Protein AF-A0A7J3P2I5-F1 (afdb_monomer)

Structure (mmCIF, N/CA/C/O backbone):
data_AF-A0A7J3P2I5-F1
#
_entry.id   AF-A0A7J3P2I5-F1
#
loop_
_atom_site.group_PDB
_atom_site.id
_atom_site.type_symbol
_atom_site.label_atom_id
_atom_site.label_alt_id
_atom_site.label_comp_id
_atom_site.label_asym_id
_atom_site.label_entity_id
_atom_site.label_seq_id
_atom_site.pdbx_PDB_ins_code
_atom_site.Cartn_x
_atom_site.Cartn_y
_atom_site.Cartn_z
_atom_site.occupancy
_atom_site.B_iso_or_equiv
_atom_site.auth_seq_id
_atom_site.auth_comp_id
_atom_site.auth_asym_id
_atom_site.auth_atom_id
_atom_site.pdbx_PDB_model_num
ATOM 1 N N . MET A 1 1 ? 10.953 8.911 -4.340 1.00 63.81 1 MET A N 1
ATOM 2 C CA . MET A 1 1 ? 12.081 8.446 -3.494 1.00 63.81 1 MET A CA 1
ATOM 3 C C . MET A 1 1 ? 12.293 9.253 -2.210 1.00 63.81 1 MET A C 1
ATOM 5 O O . MET A 1 1 ? 12.362 8.629 -1.163 1.00 63.81 1 MET A O 1
ATOM 9 N N . ARG A 1 2 ? 12.376 10.600 -2.229 1.00 84.62 2 ARG A N 1
ATOM 10 C CA . ARG A 1 2 ? 12.599 11.398 -0.994 1.00 84.62 2 ARG A CA 1
ATOM 11 C C . ARG A 1 2 ? 11.520 11.210 0.087 1.00 84.62 2 ARG A C 1
ATOM 13 O O . ARG A 1 2 ? 11.858 11.221 1.262 1.00 84.62 2 ARG A O 1
ATOM 20 N N . VAL A 1 3 ? 10.260 11.000 -0.309 1.00 89.38 3 VAL A N 1
ATOM 21 C CA . VAL A 1 3 ? 9.153 10.738 0.630 1.00 89.38 3 VAL A CA 1
ATOM 22 C C . VAL A 1 3 ? 9.390 9.441 1.403 1.00 89.38 3 VAL A C 1
ATOM 24 O O . VAL A 1 3 ? 9.479 9.498 2.617 1.00 89.38 3 VAL A O 1
ATOM 27 N N . PHE A 1 4 ? 9.594 8.301 0.73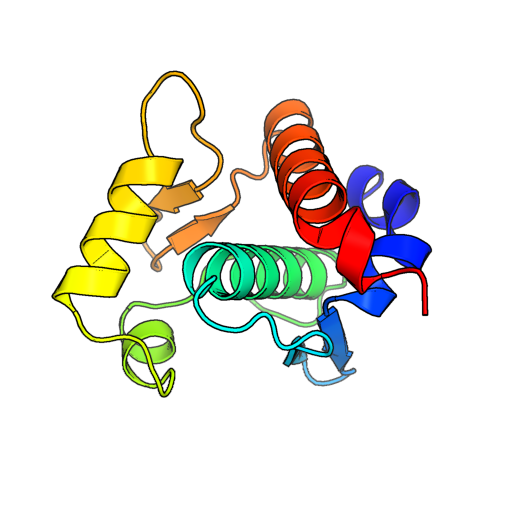2 1.00 90.38 4 PHE A N 1
ATOM 28 C CA . PHE A 1 4 ? 9.838 7.028 1.425 1.00 90.38 4 PHE A CA 1
ATOM 29 C C . PHE A 1 4 ? 11.016 7.094 2.401 1.00 90.38 4 PHE A C 1
ATOM 31 O O . PHE A 1 4 ? 10.855 6.688 3.541 1.00 90.38 4 PHE A O 1
ATOM 38 N N . ARG A 1 5 ? 12.142 7.717 2.018 1.00 90.25 5 ARG A N 1
ATOM 39 C CA . ARG A 1 5 ? 13.290 7.907 2.929 1.00 90.25 5 ARG A CA 1
ATOM 40 C C . ARG A 1 5 ? 12.930 8.665 4.211 1.00 90.25 5 ARG A C 1
ATOM 42 O O . ARG A 1 5 ? 13.460 8.362 5.268 1.00 90.25 5 ARG A O 1
ATOM 49 N N . ARG A 1 6 ? 12.021 9.644 4.139 1.00 92.88 6 ARG A N 1
ATOM 50 C CA . ARG A 1 6 ? 11.568 10.405 5.316 1.00 92.88 6 ARG A CA 1
ATOM 51 C C . ARG A 1 6 ? 10.801 9.534 6.316 1.00 92.88 6 ARG A C 1
ATOM 53 O O . ARG A 1 6 ? 10.877 9.795 7.512 1.00 92.88 6 ARG A O 1
ATOM 60 N N . TYR A 1 7 ? 10.056 8.540 5.834 1.00 91.75 7 TYR A N 1
ATOM 61 C CA . TYR A 1 7 ? 9.197 7.686 6.663 1.00 91.75 7 TYR A CA 1
ATOM 62 C C . TYR A 1 7 ? 9.743 6.266 6.839 1.00 91.75 7 TYR A C 1
ATOM 64 O O . TYR A 1 7 ? 9.092 5.462 7.495 1.00 91.75 7 TYR A O 1
ATOM 72 N N . GLU A 1 8 ? 10.920 5.963 6.291 1.00 90.25 8 GLU A N 1
ATOM 73 C CA . GLU A 1 8 ? 11.506 4.622 6.205 1.00 90.25 8 GLU A CA 1
ATOM 74 C C . GLU A 1 8 ? 11.482 3.902 7.553 1.00 90.25 8 GLU A C 1
ATOM 76 O O . GLU A 1 8 ? 10.812 2.886 7.672 1.00 90.25 8 GLU A O 1
ATOM 81 N N . ALA A 1 9 ? 12.057 4.503 8.599 1.00 89.75 9 ALA A N 1
ATOM 82 C CA . ALA A 1 9 ? 12.104 3.914 9.941 1.00 89.75 9 ALA A CA 1
ATOM 83 C C . ALA A 1 9 ? 10.723 3.595 10.552 1.00 89.75 9 ALA A C 1
ATOM 85 O O . ALA A 1 9 ? 10.611 2.715 11.402 1.00 89.75 9 ALA A O 1
ATOM 86 N N . LYS A 1 10 ? 9.668 4.321 10.154 1.00 90.50 10 LYS A N 1
ATOM 87 C CA . LYS A 1 10 ? 8.293 4.059 10.607 1.00 90.50 10 LYS A CA 1
ATOM 88 C C . LYS A 1 10 ? 7.613 3.010 9.730 1.00 90.50 10 LYS A C 1
ATOM 90 O O . LYS A 1 10 ? 6.965 2.113 10.253 1.00 90.50 10 LYS A O 1
ATOM 95 N N . LEU A 1 11 ? 7.781 3.099 8.411 1.00 89.75 11 LEU A N 1
ATOM 96 C CA . LEU A 1 11 ? 7.226 2.137 7.458 1.00 89.75 11 LEU A CA 1
ATOM 97 C C . LEU A 1 11 ? 7.797 0.735 7.670 1.00 89.75 11 LEU A C 1
ATOM 99 O O . LEU A 1 11 ? 7.040 -0.227 7.598 1.00 89.75 11 LEU A O 1
ATOM 103 N N . THR A 1 12 ? 9.079 0.616 8.029 1.00 91.00 12 THR A N 1
ATOM 104 C CA . THR A 1 12 ? 9.726 -0.668 8.347 1.00 91.00 12 THR A CA 1
ATOM 105 C C . THR A 1 12 ? 9.176 -1.350 9.596 1.00 91.00 12 THR A C 1
ATOM 107 O O . THR A 1 12 ? 9.570 -2.475 9.875 1.00 91.00 12 THR A O 1
ATOM 110 N N . LYS A 1 13 ? 8.292 -0.698 10.362 1.00 89.81 13 LYS A N 1
ATOM 111 C CA . LYS A 1 13 ? 7.537 -1.347 11.442 1.00 89.81 13 LYS A CA 1
ATOM 112 C C . LYS A 1 13 ? 6.246 -2.011 10.955 1.00 89.81 13 LYS A C 1
ATOM 114 O O . LYS A 1 13 ? 5.721 -2.879 11.632 1.00 89.81 13 LYS A O 1
ATOM 119 N N . VAL A 1 14 ? 5.741 -1.608 9.788 1.00 90.56 14 VAL A N 1
ATOM 120 C CA . VAL A 1 14 ? 4.486 -2.116 9.210 1.00 90.56 14 VAL A CA 1
ATOM 121 C C . VAL A 1 14 ? 4.757 -3.092 8.076 1.00 90.56 14 VAL A C 1
ATOM 123 O O . VAL A 1 14 ? 4.062 -4.094 7.934 1.00 90.56 14 VAL A O 1
ATOM 126 N N . VAL A 1 15 ? 5.767 -2.807 7.257 1.00 92.50 15 VAL A N 1
ATOM 127 C CA . VAL A 1 15 ? 6.073 -3.567 6.050 1.00 92.50 15 VAL A CA 1
ATOM 128 C C . VAL A 1 15 ? 7.578 -3.693 5.852 1.00 92.50 15 VAL A C 1
ATOM 130 O O . VAL A 1 15 ? 8.330 -2.741 6.056 1.00 92.50 15 VAL A O 1
ATOM 133 N N . LYS A 1 16 ? 8.025 -4.866 5.410 1.00 93.56 16 LYS A N 1
ATOM 134 C CA . LYS A 1 16 ? 9.404 -5.137 5.010 1.00 93.56 16 LYS A CA 1
ATOM 135 C C . LYS A 1 16 ? 9.457 -5.401 3.514 1.00 93.56 16 LYS A C 1
ATOM 137 O O . LYS A 1 16 ? 8.666 -6.185 3.001 1.00 93.56 16 LYS A O 1
ATOM 142 N N . VAL A 1 17 ? 10.406 -4.772 2.831 1.00 93.12 17 VAL A N 1
ATOM 143 C CA . VAL A 1 17 ? 10.763 -5.118 1.452 1.00 93.12 17 VAL A CA 1
ATOM 144 C C . VAL A 1 17 ? 12.043 -5.945 1.502 1.00 93.12 17 VAL A C 1
ATOM 146 O O . VAL A 1 17 ? 13.011 -5.531 2.138 1.00 93.12 17 VAL A O 1
ATOM 149 N N . LEU A 1 18 ? 12.023 -7.126 0.895 1.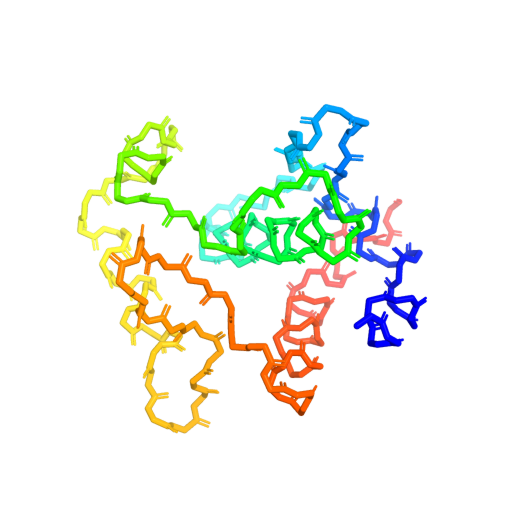00 92.19 18 LEU A N 1
ATOM 150 C CA . LEU A 1 18 ? 13.181 -8.009 0.773 1.00 92.19 18 LEU A CA 1
ATOM 151 C C . LEU A 1 18 ? 13.996 -7.661 -0.484 1.00 92.19 18 LEU A C 1
ATOM 153 O O . LEU A 1 18 ? 13.491 -7.013 -1.401 1.00 92.19 18 LEU A O 1
ATOM 157 N N . ASP A 1 19 ? 15.244 -8.128 -0.557 1.00 88.88 19 ASP A N 1
ATOM 158 C CA . ASP A 1 19 ? 16.162 -7.824 -1.670 1.00 88.88 19 ASP A CA 1
ATOM 159 C C . ASP A 1 19 ? 15.666 -8.353 -3.029 1.00 88.88 19 ASP A C 1
ATOM 161 O O . ASP A 1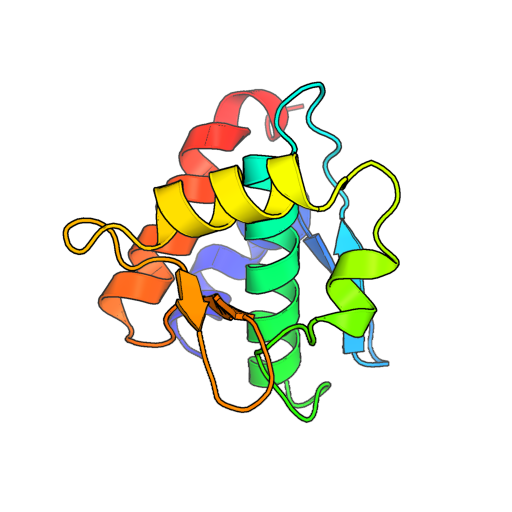 19 ? 15.993 -7.804 -4.081 1.00 88.88 19 ASP A O 1
ATOM 165 N N 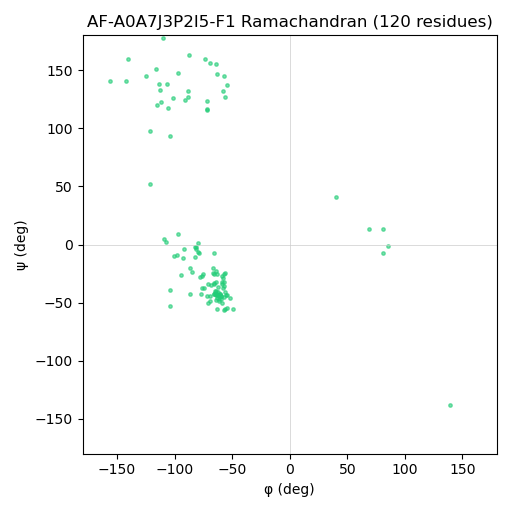. ASN A 1 20 ? 14.842 -9.407 -3.015 1.00 88.88 20 ASN A N 1
ATOM 166 C CA . ASN A 1 20 ? 14.165 -9.953 -4.197 1.00 88.88 20 ASN A CA 1
ATOM 167 C C . ASN A 1 20 ? 12.906 -9.154 -4.601 1.00 88.88 20 ASN A C 1
ATOM 169 O O . ASN A 1 20 ? 12.221 -9.524 -5.552 1.00 88.88 20 ASN A O 1
ATOM 173 N N . GLY A 1 21 ? 12.588 -8.074 -3.882 1.00 87.25 21 GLY A N 1
ATOM 174 C CA . GLY A 1 21 ? 11.434 -7.214 -4.118 1.00 87.25 21 GLY A CA 1
ATOM 175 C C . GLY A 1 21 ? 10.135 -7.677 -3.463 1.00 87.25 21 GLY A C 1
ATOM 176 O O . GLY A 1 21 ? 9.137 -6.954 -3.578 1.00 87.25 21 GLY A O 1
ATOM 177 N N . GLU A 1 22 ? 10.135 -8.818 -2.767 1.00 90.00 22 GLU A N 1
ATOM 178 C CA . GLU A 1 22 ? 8.98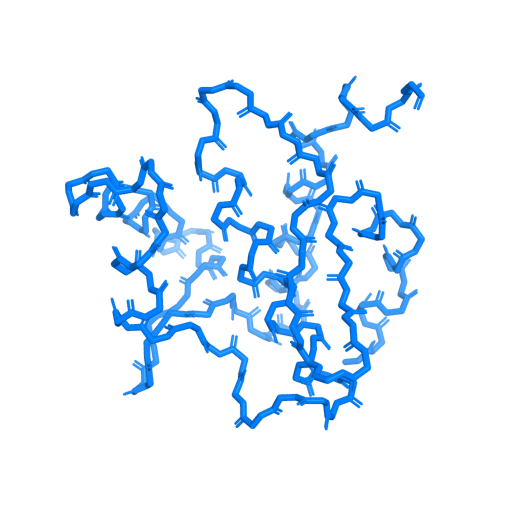0 -9.305 -2.011 1.00 90.00 22 GLU A CA 1
ATOM 179 C C . GLU A 1 22 ? 8.617 -8.352 -0.872 1.00 90.00 22 GLU A C 1
ATOM 181 O O . GLU A 1 22 ? 9.469 -7.704 -0.260 1.00 90.00 22 GLU A O 1
ATOM 186 N N . VAL A 1 23 ? 7.318 -8.273 -0.593 1.00 91.25 23 VAL A N 1
ATOM 187 C CA . VAL A 1 23 ? 6.738 -7.383 0.410 1.00 91.25 23 VAL A CA 1
ATOM 188 C C . VAL A 1 23 ? 6.125 -8.243 1.503 1.00 91.25 23 VAL A C 1
ATOM 190 O O . VAL A 1 23 ? 5.215 -9.022 1.239 1.00 91.25 23 VAL A O 1
ATOM 193 N N . VAL A 1 24 ? 6.608 -8.082 2.729 1.00 90.38 24 VAL A N 1
ATOM 194 C CA . VAL A 1 24 ? 6.137 -8.807 3.910 1.00 90.38 24 VAL A CA 1
ATOM 195 C C . VAL A 1 24 ? 5.434 -7.822 4.833 1.00 90.38 24 VAL A C 1
ATOM 197 O O . VAL A 1 24 ? 6.038 -6.835 5.256 1.00 90.38 24 VAL A O 1
ATOM 200 N N . LEU A 1 25 ? 4.168 -8.077 5.157 1.00 88.94 25 LEU A N 1
ATOM 201 C CA . LEU A 1 25 ? 3.479 -7.353 6.224 1.00 88.94 25 LEU A CA 1
ATOM 202 C C . LEU A 1 25 ? 4.047 -7.803 7.570 1.00 88.94 25 LEU A C 1
ATOM 204 O O . LEU A 1 25 ? 4.066 -8.992 7.871 1.00 88.94 25 LEU A O 1
ATOM 208 N N . LEU A 1 26 ? 4.543 -6.849 8.352 1.00 87.00 26 LEU A N 1
ATOM 209 C CA . LEU A 1 26 ? 5.079 -7.095 9.691 1.00 87.00 26 LEU A CA 1
ATOM 210 C C . LEU A 1 26 ? 4.034 -6.867 10.778 1.00 87.00 26 LEU A C 1
ATOM 212 O O . LEU A 1 26 ? 4.142 -7.449 11.853 1.00 87.00 26 LEU A O 1
ATOM 216 N N . LEU A 1 27 ? 3.051 -6.010 10.500 1.00 82.44 27 LEU A N 1
ATOM 217 C CA . LEU A 1 27 ? 1.993 -5.677 11.436 1.00 82.44 27 LEU A CA 1
ATOM 218 C C . LEU A 1 27 ? 0.688 -6.346 11.015 1.00 82.44 27 LEU A C 1
ATOM 220 O O . LEU A 1 27 ? 0.144 -6.051 9.950 1.00 82.44 27 LEU A O 1
ATOM 224 N N . GLU A 1 28 ? 0.185 -7.219 11.879 1.00 78.38 28 GLU A N 1
ATOM 225 C CA . GLU A 1 28 ? -1.146 -7.799 11.760 1.00 78.38 28 GLU A CA 1
ATOM 226 C C . GLU A 1 28 ? -2.144 -6.917 12.518 1.00 78.38 28 GLU A C 1
ATOM 228 O O . GLU A 1 28 ? -1.950 -6.621 13.697 1.00 78.38 28 GLU A O 1
ATOM 233 N N . ILE A 1 29 ? -3.200 -6.463 11.837 1.00 78.25 29 ILE A N 1
ATOM 234 C CA . ILE A 1 29 ? -4.202 -5.561 12.417 1.00 78.25 29 ILE A CA 1
ATOM 235 C C . ILE A 1 29 ? -5.574 -6.237 12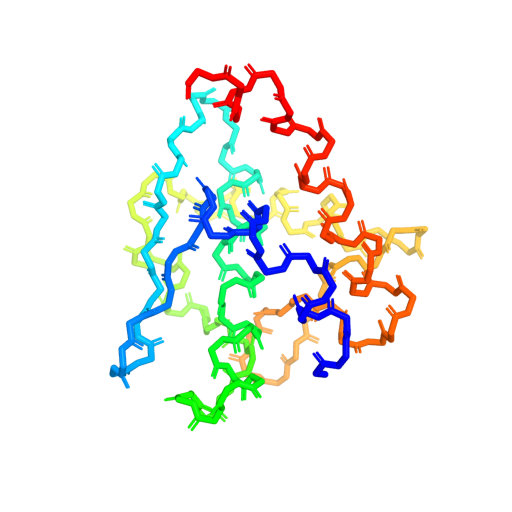.320 1.00 78.25 29 ILE A C 1
ATOM 237 O O . ILE A 1 29 ? -6.211 -6.192 11.260 1.00 78.25 29 ILE A O 1
ATOM 241 N N . PRO A 1 30 ? -6.041 -6.886 13.402 1.00 78.88 30 PRO A N 1
ATOM 242 C CA . PRO A 1 30 ? -7.283 -7.649 13.386 1.00 78.88 30 PRO A CA 1
ATOM 243 C C . PRO A 1 30 ? -8.483 -6.798 12.951 1.00 78.88 30 PRO A C 1
ATOM 245 O O . PRO A 1 30 ? -8.739 -5.733 13.510 1.00 78.88 30 PRO A O 1
ATOM 248 N N . GLY A 1 31 ? -9.227 -7.268 11.945 1.00 81.62 31 GLY A N 1
ATOM 249 C CA . GLY A 1 31 ? -10.422 -6.584 11.428 1.00 81.62 31 GLY A CA 1
ATOM 250 C C . GLY A 1 31 ? -10.159 -5.261 10.693 1.00 81.62 31 GLY A C 1
ATOM 251 O O . GLY A 1 31 ? -11.094 -4.486 10.483 1.00 81.62 31 GLY A O 1
ATOM 252 N N . ARG A 1 32 ? -8.898 -4.976 10.334 1.00 85.00 32 ARG A N 1
ATOM 253 C CA . ARG A 1 32 ? -8.478 -3.808 9.541 1.00 85.00 32 ARG A CA 1
ATOM 254 C C . ARG A 1 32 ? -7.771 -4.237 8.260 1.00 85.00 32 ARG A C 1
ATOM 256 O O . ARG A 1 32 ? -6.684 -3.764 7.926 1.00 85.00 32 ARG A O 1
ATOM 263 N N . GLU A 1 33 ? -8.422 -5.111 7.499 1.00 85.50 33 GLU A N 1
ATOM 264 C CA . GLU A 1 33 ? -7.934 -5.571 6.193 1.00 85.50 33 GLU A CA 1
ATOM 265 C C . GLU A 1 33 ? -7.694 -4.395 5.224 1.00 85.50 33 GLU A C 1
ATOM 267 O O . GLU A 1 33 ? -6.856 -4.461 4.324 1.00 85.50 33 GLU A O 1
ATOM 272 N N . ASP A 1 34 ? -8.390 -3.275 5.434 1.00 85.81 34 ASP A N 1
ATOM 273 C CA . ASP A 1 34 ? -8.210 -2.041 4.679 1.00 85.81 34 ASP A CA 1
ATOM 274 C C . ASP A 1 34 ? -6.817 -1.417 4.867 1.00 85.81 34 ASP A C 1
ATOM 276 O O . ASP A 1 34 ? -6.207 -0.963 3.893 1.00 85.81 34 ASP A O 1
ATOM 280 N N . LEU A 1 35 ? -6.286 -1.449 6.091 1.00 87.75 35 LEU A N 1
ATOM 281 C CA . LEU A 1 35 ? -4.935 -0.984 6.401 1.00 87.75 35 LEU A CA 1
ATOM 282 C C . LEU A 1 35 ? -3.874 -1.968 5.916 1.00 87.75 35 LEU A C 1
ATOM 284 O O . LEU A 1 35 ? -2.855 -1.531 5.380 1.00 87.75 35 LEU A O 1
ATOM 288 N N . SER A 1 36 ? -4.130 -3.275 6.018 1.00 88.00 36 SER A N 1
ATOM 289 C CA . SER A 1 36 ? -3.233 -4.301 5.470 1.00 88.00 36 SER A CA 1
ATOM 290 C C . SER A 1 36 ? -3.071 -4.152 3.955 1.00 88.00 36 SER A C 1
ATOM 292 O O . SER A 1 36 ? -1.950 -4.183 3.445 1.00 88.00 36 SER A O 1
ATOM 294 N N . LEU A 1 37 ? -4.162 -3.888 3.223 1.00 89.31 37 LEU A N 1
ATOM 295 C CA . LEU A 1 37 ? -4.086 -3.602 1.789 1.00 89.31 37 LEU A CA 1
ATOM 296 C C . LEU A 1 37 ? -3.296 -2.317 1.500 1.00 89.31 37 LEU A C 1
ATOM 298 O O . LEU A 1 37 ? -2.464 -2.297 0.592 1.00 89.31 37 LEU A O 1
ATOM 302 N N . MET A 1 38 ? -3.531 -1.247 2.266 1.00 90.75 38 MET A N 1
ATOM 303 C CA . MET A 1 38 ? -2.781 0.004 2.117 1.00 90.75 38 MET A CA 1
ATOM 304 C C . MET A 1 38 ? -1.278 -0.215 2.352 1.00 90.75 38 MET A C 1
ATOM 306 O O . MET A 1 38 ? -0.456 0.258 1.565 1.00 90.75 38 MET A O 1
ATOM 310 N N . ALA A 1 39 ? -0.913 -0.973 3.387 1.00 91.88 39 ALA A N 1
ATOM 311 C CA . ALA A 1 39 ? 0.467 -1.327 3.694 1.00 91.88 39 ALA A CA 1
ATOM 312 C C . ALA A 1 39 ? 1.116 -2.163 2.580 1.00 91.88 39 ALA A C 1
ATOM 314 O O . ALA A 1 39 ? 2.243 -1.864 2.184 1.00 91.88 39 ALA A O 1
ATOM 315 N N . LEU A 1 40 ? 0.402 -3.141 2.009 1.00 92.19 40 LEU A N 1
ATOM 316 C CA . LEU A 1 40 ? 0.879 -3.923 0.861 1.00 92.19 40 LEU A CA 1
ATOM 317 C C . LEU A 1 40 ? 1.137 -3.046 -0.367 1.00 92.19 40 LEU A C 1
ATOM 319 O O . LEU A 1 40 ? 2.194 -3.147 -0.994 1.00 92.19 40 LEU A O 1
ATOM 323 N N . LEU A 1 41 ? 0.203 -2.154 -0.702 1.00 93.50 41 LEU A N 1
ATOM 324 C CA . LEU A 1 41 ? 0.342 -1.242 -1.840 1.00 93.50 41 LEU A CA 1
ATOM 325 C C . LEU A 1 41 ? 1.492 -0.245 -1.634 1.00 93.50 41 LEU A C 1
ATOM 327 O O . LEU A 1 41 ? 2.250 0.024 -2.569 1.00 93.50 41 LEU A O 1
ATOM 331 N N . LEU A 1 42 ? 1.663 0.274 -0.414 1.00 94.38 42 LEU A N 1
ATOM 332 C CA . LEU A 1 42 ? 2.802 1.121 -0.056 1.00 94.38 42 LEU A CA 1
ATOM 333 C C . LEU A 1 42 ? 4.122 0.351 -0.122 1.00 94.38 42 LEU A C 1
ATOM 335 O O . LEU A 1 42 ? 5.094 0.875 -0.666 1.00 94.38 42 LEU A O 1
ATOM 339 N N . GLY A 1 43 ? 4.153 -0.892 0.359 1.00 94.25 43 GLY A N 1
ATOM 340 C CA . GLY A 1 43 ? 5.309 -1.778 0.254 1.00 94.25 43 GLY A CA 1
ATOM 341 C C . GLY A 1 43 ? 5.690 -2.061 -1.197 1.00 94.25 43 GLY A C 1
ATOM 342 O O . GLY A 1 43 ? 6.861 -1.953 -1.556 1.00 94.25 43 GLY A O 1
ATOM 343 N N . ARG A 1 44 ? 4.710 -2.315 -2.075 1.00 95.06 44 ARG A N 1
ATOM 344 C CA . ARG A 1 44 ? 4.942 -2.507 -3.516 1.00 95.06 44 ARG A CA 1
ATOM 345 C C . ARG A 1 44 ? 5.483 -1.241 -4.182 1.00 95.06 44 ARG A C 1
ATOM 347 O O . ARG A 1 44 ? 6.436 -1.313 -4.959 1.00 95.06 44 ARG A O 1
ATOM 354 N N . ALA A 1 45 ? 4.930 -0.076 -3.851 1.00 94.19 45 ALA A N 1
ATOM 355 C CA . ALA A 1 45 ? 5.428 1.208 -4.339 1.00 94.19 45 ALA A CA 1
ATOM 356 C C . ALA A 1 45 ? 6.836 1.539 -3.812 1.00 94.19 45 ALA A C 1
ATOM 358 O O . ALA A 1 45 ? 7.639 2.140 -4.530 1.00 94.19 45 ALA A O 1
ATOM 359 N N . TYR A 1 46 ? 7.153 1.137 -2.583 1.00 94.56 46 TYR A N 1
ATOM 360 C CA . TYR A 1 46 ? 8.479 1.308 -2.002 1.00 94.56 46 TYR A CA 1
ATOM 361 C C . TYR A 1 46 ? 9.504 0.363 -2.643 1.00 94.56 46 TYR A C 1
ATOM 363 O O . TYR A 1 46 ? 10.557 0.832 -3.067 1.00 94.56 46 TYR A O 1
ATOM 371 N N . SER A 1 47 ? 9.158 -0.913 -2.843 1.00 94.38 47 SER A N 1
ATOM 372 C CA . SER A 1 47 ? 9.953 -1.892 -3.604 1.00 94.38 47 SER A CA 1
ATOM 373 C C . SER A 1 47 ? 10.279 -1.393 -5.018 1.00 94.38 47 SER A C 1
ATOM 375 O O . SER A 1 47 ? 11.434 -1.417 -5.449 1.00 94.38 47 SER A O 1
ATOM 377 N N . PHE A 1 48 ? 9.294 -0.800 -5.702 1.00 93.25 48 PHE A N 1
ATOM 378 C CA . PHE A 1 48 ? 9.507 -0.130 -6.987 1.00 93.25 48 PHE A CA 1
ATOM 379 C C . PHE A 1 48 ? 10.482 1.050 -6.876 1.00 93.25 48 PHE A C 1
ATOM 381 O O . PHE A 1 48 ? 11.380 1.205 -7.699 1.00 93.25 48 PHE A O 1
ATOM 388 N N . ALA A 1 49 ? 10.338 1.885 -5.843 1.00 91.62 49 ALA A N 1
ATOM 389 C CA . ALA A 1 49 ? 11.215 3.032 -5.625 1.00 91.62 49 ALA A CA 1
ATOM 390 C C . ALA A 1 49 ? 12.670 2.640 -5.309 1.00 91.62 49 ALA A C 1
ATOM 392 O O . ALA A 1 49 ? 13.564 3.449 -5.555 1.00 91.62 49 ALA A O 1
ATOM 393 N N . LEU A 1 50 ? 12.902 1.439 -4.773 1.00 89.75 50 LEU A N 1
ATOM 394 C CA . LEU A 1 50 ? 14.231 0.857 -4.558 1.00 89.75 50 LEU A CA 1
ATOM 395 C C . LEU A 1 50 ? 14.811 0.201 -5.824 1.00 89.75 50 LEU A C 1
ATOM 397 O O . LEU A 1 50 ? 15.997 -0.109 -5.861 1.00 89.75 50 LEU A O 1
ATOM 401 N N . GLY A 1 51 ? 14.001 0.025 -6.872 1.00 92.12 51 GLY A N 1
ATOM 402 C CA . GLY A 1 51 ? 14.396 -0.662 -8.102 1.00 92.12 51 GLY A CA 1
ATOM 403 C C . GLY A 1 51 ? 14.330 -2.188 -8.010 1.00 92.12 51 GLY A C 1
ATOM 404 O O . GLY A 1 51 ? 14.860 -2.862 -8.888 1.00 92.12 51 GLY A O 1
ATOM 405 N N . HIS A 1 52 ? 13.687 -2.738 -6.975 1.00 90.12 52 HIS A N 1
ATOM 406 C CA . HIS A 1 52 ? 13.540 -4.186 -6.792 1.00 90.12 52 HIS A CA 1
ATOM 407 C C . HIS A 1 52 ? 12.338 -4.764 -7.547 1.00 90.12 52 HIS A C 1
ATOM 409 O O . HIS A 1 52 ? 12.343 -5.941 -7.894 1.00 90.12 52 HIS A O 1
ATOM 415 N N . SER A 1 53 ? 11.323 -3.947 -7.851 1.00 86.88 53 SER A N 1
ATOM 416 C CA . SER A 1 53 ? 10.162 -4.373 -8.638 1.00 86.88 53 SER A CA 1
ATOM 417 C C . SER A 1 53 ? 10.045 -3.622 -9.966 1.00 86.88 53 SER A C 1
ATOM 419 O O . SER A 1 53 ? 10.411 -2.454 -10.095 1.00 86.88 53 SER A O 1
ATOM 421 N N . GLY A 1 54 ? 9.464 -4.287 -10.970 1.00 87.88 54 GLY A N 1
ATOM 422 C CA . GLY A 1 54 ? 9.158 -3.679 -12.270 1.00 87.88 54 GLY A CA 1
ATOM 423 C C . GLY A 1 54 ? 7.856 -2.865 -12.300 1.00 87.88 54 GLY A C 1
ATOM 424 O O . GLY A 1 54 ? 7.492 -2.331 -13.351 1.00 87.88 54 GLY A O 1
ATOM 425 N N . SER A 1 55 ? 7.104 -2.806 -11.194 1.00 91.44 55 SER A N 1
ATOM 426 C CA . SER A 1 55 ? 5.843 -2.063 -11.113 1.00 91.44 55 SER A CA 1
ATOM 427 C C . SER A 1 55 ? 5.490 -1.660 -9.676 1.00 91.44 55 SER A C 1
ATOM 429 O O . SER A 1 55 ? 5.639 -2.475 -8.767 1.00 91.44 55 SER A O 1
ATOM 431 N N . PRO A 1 56 ? 4.948 -0.445 -9.466 1.00 93.25 56 PRO A N 1
ATOM 432 C CA . PRO A 1 56 ? 4.414 -0.025 -8.171 1.00 93.25 56 PRO A CA 1
ATOM 433 C C . PRO A 1 56 ? 3.001 -0.566 -7.897 1.00 93.25 56 PRO A C 1
ATOM 435 O O . PRO A 1 56 ? 2.474 -0.347 -6.810 1.00 93.25 56 PRO A O 1
ATOM 438 N N . ALA A 1 57 ? 2.374 -1.230 -8.873 1.00 93.75 57 ALA A N 1
ATOM 439 C CA . ALA A 1 57 ? 1.021 -1.755 -8.755 1.00 93.75 57 ALA A CA 1
ATOM 440 C C . ALA A 1 57 ? 1.018 -3.242 -8.380 1.00 93.75 57 ALA A C 1
ATOM 442 O O . ALA A 1 57 ? 1.901 -3.988 -8.807 1.00 93.75 57 ALA A O 1
ATOM 443 N N . LEU A 1 58 ? -0.007 -3.646 -7.630 1.00 91.62 58 LEU A N 1
ATOM 444 C CA . LEU A 1 58 ? -0.420 -5.037 -7.478 1.00 91.62 58 LEU A CA 1
ATOM 445 C C . LEU A 1 58 ? -1.421 -5.393 -8.574 1.00 91.62 58 LEU A C 1
ATOM 447 O O . LEU A 1 58 ? -2.371 -4.635 -8.815 1.00 91.62 58 LEU A O 1
ATOM 451 N N . THR A 1 59 ? -1.217 -6.526 -9.237 1.00 90.75 59 THR A N 1
ATOM 452 C CA . THR A 1 59 ? -2.144 -7.012 -10.260 1.00 90.75 59 THR A CA 1
ATOM 453 C C . THR A 1 59 ? -3.426 -7.566 -9.626 1.00 90.75 59 THR A C 1
ATOM 455 O O . THR A 1 59 ? -3.455 -7.888 -8.436 1.00 90.75 59 THR A O 1
ATOM 458 N N . PRO A 1 60 ? -4.532 -7.669 -10.385 1.00 86.38 60 PRO A N 1
ATOM 459 C CA . PRO A 1 60 ? -5.749 -8.311 -9.892 1.00 86.38 60 PRO A CA 1
ATOM 460 C C . PRO A 1 60 ? -5.547 -9.763 -9.444 1.00 86.38 60 PRO A C 1
ATOM 462 O O . PRO A 1 60 ? -6.296 -10.230 -8.592 1.00 86.38 60 PRO A O 1
ATOM 465 N N . GLU A 1 61 ? -4.589 -10.475 -10.035 1.00 87.31 61 GLU A N 1
ATOM 466 C CA . GLU A 1 61 ? -4.216 -11.842 -9.665 1.00 87.31 61 GLU A CA 1
ATOM 467 C C . GLU A 1 61 ? -3.497 -11.845 -8.312 1.00 87.31 61 GLU A C 1
ATOM 469 O O . GLU A 1 61 ? -3.958 -12.510 -7.392 1.00 87.31 61 GLU A O 1
ATOM 474 N N . GLU A 1 62 ? -2.481 -10.988 -8.136 1.00 88.25 62 GLU A N 1
ATOM 475 C CA . GLU A 1 62 ? -1.770 -10.836 -6.854 1.00 88.25 62 GLU A CA 1
ATOM 476 C C . GLU A 1 62 ? -2.712 -10.459 -5.700 1.00 88.25 62 GLU A C 1
ATOM 478 O O . GLU A 1 62 ? -2.482 -10.847 -4.561 1.00 88.25 62 GLU A O 1
ATOM 483 N N . LEU A 1 63 ? -3.778 -9.703 -5.983 1.00 85.00 63 LEU A N 1
ATOM 484 C CA . LEU A 1 63 ? -4.791 -9.345 -4.989 1.00 85.00 63 LEU A CA 1
ATOM 485 C C . LEU A 1 63 ? -5.790 -10.469 -4.691 1.00 85.00 63 LEU A C 1
ATOM 487 O O . LEU A 1 63 ? -6.358 -10.483 -3.604 1.00 85.00 63 LEU A O 1
ATOM 491 N N . GLN A 1 64 ? -6.047 -11.365 -5.646 1.00 80.31 64 GLN A N 1
ATOM 492 C CA . GLN A 1 64 ? -6.936 -12.518 -5.449 1.00 80.31 64 GLN A CA 1
ATOM 493 C C . GLN A 1 64 ? -6.270 -13.624 -4.633 1.00 80.31 64 GLN A C 1
ATOM 495 O O . GLN A 1 64 ? -6.970 -14.371 -3.956 1.00 80.31 64 GLN A O 1
ATOM 500 N N . ASP A 1 65 ? -4.941 -13.695 -4.682 1.00 79.00 65 ASP A N 1
ATOM 501 C CA . ASP A 1 65 ? -4.148 -14.671 -3.939 1.00 79.00 65 ASP A CA 1
ATOM 502 C C . ASP A 1 65 ? -3.903 -14.257 -2.479 1.00 79.00 65 ASP A C 1
ATOM 504 O O . ASP A 1 65 ? -3.321 -15.026 -1.712 1.00 79.00 65 ASP A O 1
ATOM 508 N N . LEU A 1 66 ? -4.347 -13.062 -2.065 1.00 75.81 66 LEU A N 1
ATOM 509 C CA . LEU A 1 66 ? -4.260 -12.645 -0.670 1.00 75.81 66 LEU A CA 1
ATOM 510 C C . LEU A 1 66 ? -5.273 -13.440 0.172 1.00 75.81 66 LEU A C 1
ATOM 512 O O . LEU A 1 66 ? -6.484 -13.267 -0.022 1.00 75.81 66 LEU A O 1
ATOM 516 N N . PRO A 1 67 ? -4.818 -14.272 1.130 1.00 59.47 67 PRO A N 1
ATOM 517 C CA . PRO A 1 67 ? -5.725 -14.852 2.109 1.00 59.47 67 PRO A CA 1
ATOM 518 C C . PRO A 1 67 ? -6.451 -13.710 2.838 1.00 59.47 67 PRO A C 1
ATOM 520 O O . PRO A 1 67 ? -5.904 -12.623 3.005 1.00 59.47 67 PRO A O 1
ATOM 523 N N . ASP A 1 68 ? -7.713 -13.936 3.198 1.00 66.75 68 ASP A N 1
ATOM 524 C CA . ASP A 1 68 ? -8.603 -12.992 3.900 1.00 66.75 68 ASP A CA 1
ATOM 525 C C . ASP A 1 68 ? -9.300 -11.904 3.052 1.00 66.75 68 ASP A C 1
ATOM 527 O O . ASP A 1 68 ? -10.233 -11.253 3.541 1.00 66.75 68 ASP A O 1
ATOM 531 N N . PHE A 1 69 ? -8.967 -11.760 1.762 1.00 70.62 69 PHE A N 1
ATOM 532 C CA . PHE A 1 69 ? -9.629 -10.803 0.861 1.00 70.62 69 PHE A CA 1
ATOM 533 C C . PHE A 1 69 ? -10.610 -11.478 -0.103 1.00 70.62 69 PHE A C 1
ATOM 535 O O . PHE A 1 69 ? -10.264 -11.865 -1.218 1.00 70.62 69 PHE A O 1
ATOM 542 N N . ASP A 1 70 ? -11.890 -11.545 0.273 1.00 74.75 70 ASP A N 1
ATOM 543 C CA . ASP A 1 70 ? -12.928 -11.846 -0.716 1.00 74.75 70 ASP A CA 1
ATOM 544 C C . ASP A 1 70 ? -13.113 -10.676 -1.712 1.00 74.75 70 ASP A C 1
ATOM 546 O O . ASP A 1 70 ? -12.797 -9.510 -1.434 1.00 74.75 70 ASP A O 1
ATOM 550 N N . LYS A 1 71 ? -13.639 -10.982 -2.906 1.00 77.19 71 LYS A N 1
ATOM 551 C CA . LYS A 1 71 ? -13.805 -10.001 -3.995 1.00 77.19 71 LYS A CA 1
ATOM 552 C C . LYS A 1 71 ? -14.680 -8.804 -3.604 1.00 77.19 71 LYS A C 1
ATOM 554 O O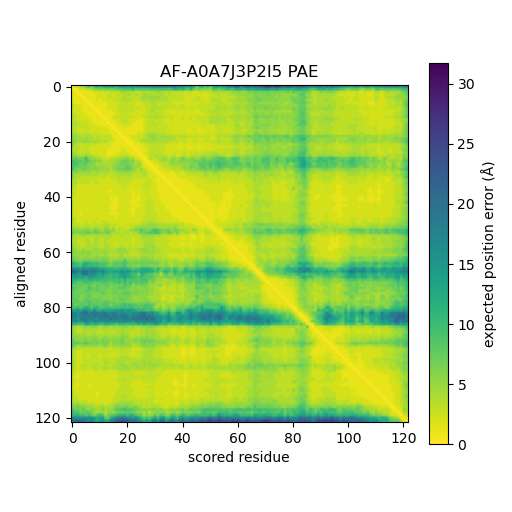 . LYS A 1 71 ? -14.459 -7.704 -4.117 1.00 77.19 71 LYS A O 1
ATOM 559 N N . 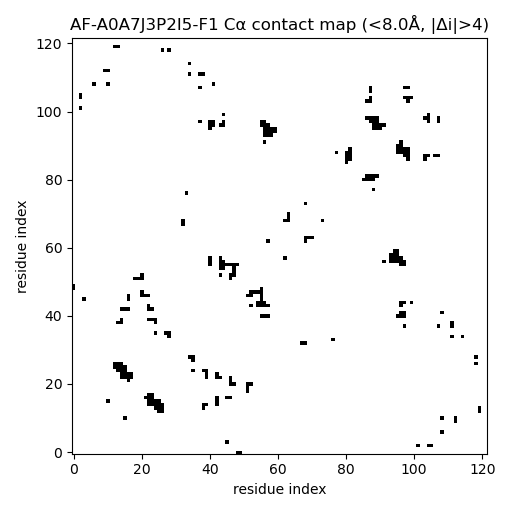GLU A 1 72 ? -15.671 -8.986 -2.733 1.00 80.94 72 GLU A N 1
ATOM 560 C CA . GLU A 1 72 ? -16.563 -7.904 -2.310 1.00 80.94 72 GLU A CA 1
ATOM 561 C C . GLU A 1 72 ? -15.898 -6.983 -1.286 1.00 80.94 72 GLU A C 1
ATOM 563 O O . GLU A 1 72 ? -15.999 -5.759 -1.409 1.00 80.94 72 GLU A O 1
ATOM 568 N N . LYS A 1 73 ? -15.183 -7.548 -0.308 1.00 79.62 73 LYS A N 1
ATOM 569 C CA . LYS A 1 73 ? -14.366 -6.807 0.658 1.00 79.62 73 LYS A CA 1
ATOM 570 C C . LYS A 1 73 ? -13.300 -5.986 -0.051 1.00 79.62 73 LYS A C 1
ATOM 572 O O . LYS A 1 73 ? -13.223 -4.778 0.171 1.00 79.62 73 LYS A O 1
ATOM 577 N N . LEU A 1 74 ? -12.542 -6.603 -0.960 1.00 82.44 74 LEU A N 1
ATOM 578 C CA . LEU A 1 74 ? -11.511 -5.911 -1.733 1.00 82.44 74 LEU A CA 1
ATOM 579 C C . LEU A 1 74 ? -12.104 -4.729 -2.509 1.00 82.44 74 LEU A C 1
ATOM 581 O O . LEU A 1 74 ? -11.572 -3.621 -2.464 1.00 82.44 74 LEU A O 1
ATOM 585 N N . LYS A 1 75 ? -13.251 -4.931 -3.170 1.00 83.81 75 LYS A N 1
ATOM 586 C CA . LYS A 1 75 ? -13.952 -3.857 -3.880 1.00 83.81 75 LYS A CA 1
ATOM 587 C C . LYS A 1 75 ? -14.349 -2.712 -2.943 1.00 83.81 75 LYS A C 1
ATOM 589 O O . LYS A 1 75 ? -14.082 -1.561 -3.272 1.00 83.81 75 LYS A O 1
ATOM 594 N N . LYS A 1 76 ? -14.932 -3.008 -1.775 1.00 83.44 76 LYS A N 1
ATOM 595 C CA . LYS A 1 76 ? -15.325 -1.989 -0.782 1.00 83.44 76 LYS A CA 1
ATOM 596 C C . LYS A 1 76 ? -14.130 -1.168 -0.291 1.00 83.44 76 LYS A C 1
ATOM 598 O O . LYS A 1 76 ? -14.227 0.056 -0.220 1.00 83.44 76 LYS A O 1
ATOM 603 N N . ILE A 1 77 ? -13.010 -1.824 0.012 1.00 81.56 77 ILE A N 1
ATOM 604 C CA . ILE A 1 77 ? -11.780 -1.161 0.468 1.00 81.56 77 ILE A CA 1
ATOM 605 C C . ILE A 1 77 ? -11.225 -0.253 -0.633 1.00 81.56 77 ILE A C 1
ATOM 607 O O . ILE A 1 77 ? -10.923 0.917 -0.391 1.00 81.56 77 ILE A O 1
ATOM 611 N N . LEU A 1 78 ? -11.128 -0.770 -1.861 1.00 83.44 78 LEU A N 1
ATOM 612 C CA . LEU A 1 78 ? -10.648 0.003 -3.001 1.00 83.44 78 LEU A CA 1
ATOM 613 C C . LEU A 1 78 ? -11.562 1.195 -3.295 1.00 83.44 78 LEU A C 1
ATOM 615 O O . LEU A 1 78 ? -11.058 2.277 -3.573 1.00 83.44 78 LEU A O 1
ATOM 619 N N . ASP A 1 79 ? -12.882 1.034 -3.221 1.00 82.69 79 ASP A N 1
ATOM 620 C CA . ASP A 1 79 ? -13.829 2.121 -3.480 1.00 82.69 79 ASP A CA 1
ATOM 621 C C . ASP A 1 79 ? -13.775 3.212 -2.393 1.00 82.69 79 ASP A C 1
ATOM 623 O O . ASP A 1 79 ? -13.854 4.393 -2.738 1.00 82.69 79 ASP A O 1
ATOM 627 N N . ARG A 1 80 ? -13.534 2.853 -1.119 1.00 77.81 80 ARG A N 1
ATOM 628 C CA . ARG A 1 80 ? -13.295 3.816 -0.024 1.00 77.81 80 ARG A CA 1
ATOM 629 C C . ARG A 1 80 ? -12.105 4.731 -0.342 1.00 77.81 80 ARG A C 1
ATOM 631 O O . ARG A 1 80 ? -12.273 5.942 -0.436 1.00 77.81 80 ARG A O 1
ATOM 638 N N . TYR A 1 81 ? -10.934 4.156 -0.613 1.00 75.81 81 TYR A N 1
ATOM 639 C CA . TYR A 1 81 ? -9.695 4.921 -0.835 1.00 75.81 81 TYR A CA 1
ATOM 640 C C . TYR A 1 81 ? -9.562 5.549 -2.235 1.00 75.81 81 TYR A C 1
ATOM 642 O O . TYR A 1 81 ? -8.632 6.321 -2.499 1.00 75.81 81 TYR A O 1
ATOM 650 N N . ARG A 1 82 ? -10.479 5.223 -3.155 1.00 69.12 82 ARG A N 1
ATOM 651 C CA . ARG A 1 82 ? -10.570 5.820 -4.499 1.00 69.12 82 ARG A CA 1
ATOM 652 C C . ARG A 1 82 ? -11.489 7.037 -4.556 1.00 69.12 82 ARG A C 1
ATOM 654 O O . ARG A 1 82 ? -11.564 7.660 -5.621 1.00 69.12 82 ARG A O 1
ATOM 661 N N . HIS A 1 83 ? -12.171 7.394 -3.464 1.00 61.75 83 HIS A N 1
ATOM 662 C CA . HIS A 1 83 ? -13.050 8.559 -3.448 1.00 61.75 83 HIS A CA 1
ATOM 663 C C . HIS A 1 83 ? -12.280 9.824 -3.897 1.00 61.75 83 HIS A C 1
ATOM 665 O O . HIS A 1 83 ? -11.127 10.010 -3.497 1.00 61.75 83 HIS A O 1
ATOM 671 N N . PRO A 1 84 ? -12.862 10.705 -4.740 1.00 54.28 84 PRO A N 1
ATOM 672 C CA . PRO A 1 84 ? -12.157 11.846 -5.333 1.00 54.28 84 PRO A CA 1
ATOM 673 C C . PRO A 1 84 ? -11.501 12.815 -4.340 1.00 54.28 84 PRO A C 1
ATOM 675 O O . PRO A 1 84 ? -10.544 13.487 -4.721 1.00 54.28 84 PRO A O 1
ATOM 678 N N . SER A 1 85 ? -12.000 12.881 -3.103 1.00 51.44 85 SER A N 1
ATOM 679 C CA . SER A 1 85 ? -11.425 13.692 -2.021 1.00 51.44 85 SER A CA 1
ATOM 680 C C . SER A 1 85 ? -10.148 13.093 -1.421 1.00 51.44 85 SER A C 1
ATOM 682 O O . SER A 1 85 ? -9.313 13.843 -0.929 1.00 51.44 85 SER A O 1
ATOM 684 N N . GLU A 1 86 ? -9.964 11.772 -1.503 1.00 63.69 86 GLU A N 1
ATOM 685 C CA . GLU A 1 86 ? -8.828 11.055 -0.912 1.00 63.69 86 GLU A CA 1
ATOM 686 C C . GLU A 1 86 ? -7.804 10.652 -1.985 1.00 63.69 86 GLU A C 1
ATOM 688 O O . GLU A 1 86 ? -6.639 11.039 -1.896 1.00 63.69 86 GLU A O 1
ATOM 693 N N . ARG A 1 87 ? -8.239 9.960 -3.056 1.00 76.38 87 ARG A N 1
ATOM 694 C CA . ARG A 1 87 ? -7.399 9.454 -4.172 1.00 76.38 87 ARG A CA 1
ATOM 695 C C . ARG A 1 87 ? -6.049 8.880 -3.717 1.00 76.38 87 ARG A C 1
ATOM 697 O O . ARG A 1 87 ? -5.026 9.111 -4.372 1.00 76.38 87 ARG A O 1
ATOM 704 N N . LEU A 1 88 ? -6.054 8.146 -2.607 1.00 85.81 88 LEU A N 1
ATOM 705 C CA . LEU A 1 88 ? -4.857 7.507 -2.063 1.00 85.81 88 LEU A CA 1
ATOM 706 C C . LEU A 1 88 ? -4.508 6.262 -2.875 1.00 85.81 88 LEU A C 1
ATOM 708 O O . LEU A 1 88 ? -3.341 6.034 -3.173 1.00 85.81 88 LEU A O 1
ATOM 712 N N . ILE A 1 89 ? -5.523 5.517 -3.328 1.00 89.19 89 ILE A N 1
ATOM 713 C CA . ILE A 1 89 ? -5.365 4.374 -4.233 1.00 89.19 89 ILE A CA 1
ATOM 714 C C . ILE A 1 89 ? -5.856 4.751 -5.634 1.00 89.19 89 ILE A C 1
ATOM 716 O O . ILE A 1 89 ? -6.899 5.381 -5.814 1.00 89.19 89 ILE A O 1
ATOM 720 N N . VAL A 1 90 ? -5.109 4.336 -6.654 1.00 89.94 90 VAL A N 1
ATOM 721 C CA . VAL A 1 90 ? -5.413 4.547 -8.070 1.00 89.94 90 VAL A CA 1
ATOM 722 C C . VAL A 1 90 ? -5.443 3.221 -8.823 1.00 89.94 90 VAL A C 1
ATOM 724 O O . VAL A 1 90 ? -4.668 2.303 -8.554 1.00 89.94 90 VAL A O 1
ATOM 727 N N . ARG A 1 91 ? -6.340 3.133 -9.811 1.00 89.50 91 ARG A N 1
ATOM 728 C CA . ARG A 1 91 ? -6.346 2.041 -10.789 1.00 89.50 91 ARG A CA 1
ATOM 729 C C . ARG A 1 91 ? -5.437 2.429 -11.952 1.00 89.50 91 ARG A C 1
ATOM 731 O O . ARG A 1 91 ? -5.606 3.492 -12.541 1.00 89.50 91 ARG A O 1
ATOM 738 N N . THR A 1 92 ? -4.492 1.561 -12.270 1.00 88.06 92 THR A N 1
ATOM 739 C CA . THR A 1 92 ? -3.549 1.677 -13.387 1.00 88.06 92 THR A CA 1
ATOM 740 C C . THR A 1 92 ? -3.883 0.640 -14.463 1.00 88.06 92 THR A C 1
ATOM 742 O O . THR A 1 92 ? -4.780 -0.186 -14.283 1.00 88.06 92 THR A O 1
ATOM 745 N N . SER A 1 93 ? -3.142 0.639 -15.573 1.00 88.50 93 SER A N 1
ATOM 746 C CA . SER A 1 93 ? -3.246 -0.414 -16.592 1.00 88.50 93 SER A CA 1
ATOM 747 C C . SER A 1 93 ? -2.776 -1.789 -16.106 1.00 88.50 93 SER A C 1
ATOM 749 O O . SER A 1 93 ? -3.159 -2.789 -16.703 1.00 88.50 93 SER A O 1
ATOM 751 N N . ARG A 1 94 ? -1.970 -1.854 -15.035 1.00 88.81 94 ARG A N 1
ATOM 752 C CA . ARG A 1 94 ? -1.430 -3.107 -14.477 1.00 88.81 94 ARG A CA 1
ATOM 753 C C . ARG A 1 94 ? -2.171 -3.618 -13.241 1.00 88.81 94 ARG A C 1
ATOM 755 O O . ARG A 1 94 ? -1.910 -4.731 -12.814 1.00 88.81 94 ARG A O 1
ATOM 762 N N . GLY A 1 95 ? -3.079 -2.827 -12.670 1.00 91.50 95 GLY A N 1
ATOM 763 C CA . GLY A 1 95 ? -3.772 -3.169 -11.428 1.00 91.50 95 GLY A CA 1
ATOM 764 C C . GLY A 1 95 ? -3.921 -1.964 -10.509 1.00 91.50 95 GLY A C 1
ATOM 765 O O . GLY A 1 95 ? -4.222 -0.866 -10.982 1.00 91.50 95 GLY A O 1
ATOM 766 N N . TYR A 1 96 ? -3.707 -2.142 -9.211 1.00 91.94 96 TYR A N 1
ATOM 767 C CA . TYR A 1 96 ? -3.944 -1.120 -8.190 1.00 91.94 96 TYR A CA 1
ATOM 768 C C . TYR A 1 96 ? -2.639 -0.676 -7.539 1.00 91.94 96 TYR A C 1
ATOM 770 O O . TYR A 1 96 ? -1.773 -1.491 -7.255 1.00 91.94 96 TYR A O 1
ATOM 778 N N . SER A 1 97 ? -2.488 0.625 -7.316 1.00 93.19 97 SER A N 1
ATOM 779 C CA . SER A 1 97 ? -1.304 1.229 -6.696 1.00 93.19 97 SER A CA 1
ATOM 780 C C . SER A 1 97 ? -1.741 2.345 -5.764 1.00 93.19 97 SER A C 1
ATOM 782 O O . SER A 1 97 ? -2.807 2.928 -5.961 1.00 93.19 97 SER A O 1
ATOM 784 N N . VAL A 1 98 ? -0.889 2.725 -4.816 1.00 92.44 98 VAL A N 1
ATOM 785 C CA . VAL A 1 98 ? -1.004 4.058 -4.218 1.00 92.44 98 VAL A CA 1
ATOM 786 C C . VAL A 1 98 ? -0.748 5.145 -5.262 1.00 92.44 98 VAL A C 1
ATOM 788 O O . VAL A 1 98 ? -0.064 4.927 -6.270 1.00 92.44 98 VAL A O 1
ATOM 791 N N . ASN A 1 99 ? -1.286 6.332 -5.023 1.00 91.00 99 ASN A N 1
ATOM 792 C CA . ASN A 1 99 ? -1.014 7.500 -5.837 1.00 91.00 9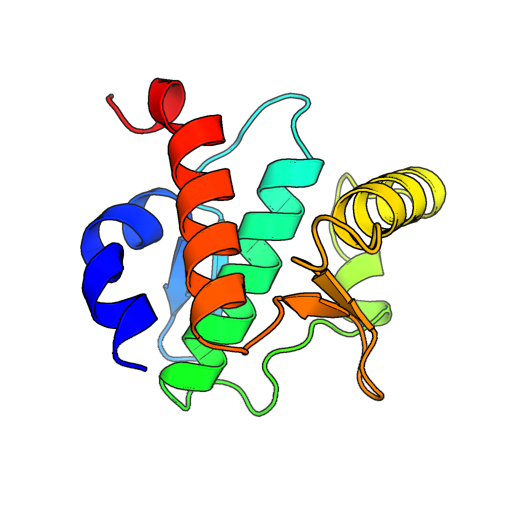9 ASN A CA 1
ATOM 793 C C . ASN A 1 99 ? 0.412 8.002 -5.579 1.00 91.00 99 ASN A C 1
ATOM 795 O O . ASN A 1 99 ? 0.751 8.439 -4.483 1.00 91.00 99 ASN A O 1
ATOM 799 N N . LEU A 1 100 ? 1.248 7.958 -6.616 1.00 89.19 100 LEU A N 1
ATOM 800 C CA . LEU A 1 100 ? 2.665 8.314 -6.529 1.00 89.19 100 LEU A CA 1
ATOM 801 C C . LEU A 1 100 ? 2.935 9.823 -6.617 1.00 89.19 100 LEU A C 1
ATOM 803 O O . LEU A 1 100 ? 4.093 10.237 -6.519 1.00 89.19 100 LEU A O 1
ATOM 807 N N . GLN A 1 101 ? 1.904 10.659 -6.796 1.00 90.31 101 GLN A N 1
ATOM 808 C CA . GLN A 1 101 ? 2.053 12.108 -6.651 1.00 90.31 101 GLN A CA 1
ATOM 809 C C . GLN A 1 101 ? 2.560 12.424 -5.244 1.00 90.31 101 GLN A C 1
ATOM 811 O O . GLN A 1 101 ? 2.025 11.911 -4.269 1.00 90.31 101 GLN A O 1
ATOM 816 N N . GLN A 1 102 ? 3.584 13.274 -5.133 1.00 86.62 102 GLN A N 1
ATOM 817 C CA . GLN A 1 102 ? 4.319 13.471 -3.879 1.00 86.62 102 GLN A CA 1
ATOM 818 C C . GLN A 1 102 ? 3.415 13.775 -2.672 1.00 86.62 102 GLN A C 1
ATOM 820 O O . GLN A 1 102 ? 3.604 13.165 -1.623 1.00 86.62 102 GLN A O 1
ATOM 825 N N . SER A 1 103 ? 2.440 14.679 -2.820 1.00 88.25 103 SER A N 1
ATOM 826 C CA . SER A 1 103 ? 1.483 15.017 -1.758 1.00 88.25 103 SER A CA 1
ATOM 827 C C . SER A 1 103 ? 0.609 13.825 -1.371 1.00 88.25 103 SER A C 1
ATOM 829 O O . SER A 1 103 ? 0.494 13.506 -0.197 1.00 88.25 103 SER A O 1
ATOM 831 N N . LYS A 1 104 ? 0.067 13.105 -2.356 1.00 90.38 104 LYS A N 1
ATOM 832 C CA . LYS A 1 104 ? -0.815 11.952 -2.133 1.00 90.38 104 LYS A CA 1
ATOM 833 C C . LYS A 1 104 ? -0.096 10.734 -1.577 1.00 90.38 104 LYS A C 1
ATOM 835 O O . LYS A 1 104 ? -0.653 10.022 -0.746 1.00 90.38 104 LYS A O 1
ATOM 840 N N . LEU A 1 105 ? 1.154 10.524 -1.972 1.00 91.19 105 LEU A N 1
ATOM 841 C CA . LEU A 1 105 ? 1.995 9.492 -1.384 1.00 91.19 105 LEU A CA 1
ATOM 842 C C . LEU A 1 105 ? 2.293 9.806 0.085 1.00 91.19 105 LEU A C 1
ATOM 844 O O . LEU A 1 105 ? 2.232 8.909 0.920 1.00 91.19 105 LEU A O 1
ATOM 848 N N . GLN A 1 106 ? 2.591 11.071 0.402 1.00 92.06 106 GLN A N 1
ATOM 849 C CA . GLN A 1 106 ? 2.779 11.499 1.786 1.00 92.06 106 GLN A CA 1
ATOM 850 C C . GLN A 1 106 ? 1.495 11.299 2.602 1.00 92.06 106 GLN A C 1
ATOM 852 O O . GLN A 1 106 ? 1.561 10.663 3.647 1.00 92.06 106 GLN A O 1
ATOM 857 N N . GLU A 1 107 ? 0.345 11.751 2.095 1.00 91.38 107 GLU A N 1
ATOM 858 C CA . GLU A 1 107 ? -0.965 11.542 2.729 1.00 91.38 107 GLU A CA 1
ATOM 859 C C . GLU A 1 107 ? -1.262 10.051 2.952 1.00 91.38 107 GLU A C 1
ATOM 861 O O . GLU A 1 107 ? -1.727 9.681 4.020 1.00 91.38 107 GLU A O 1
ATOM 866 N N . SER A 1 108 ? -0.939 9.176 1.991 1.00 91.00 108 SER A N 1
ATOM 867 C CA . SER A 1 108 ? -1.164 7.725 2.119 1.00 91.00 108 SER A CA 1
ATOM 868 C C . SER A 1 108 ? -0.325 7.111 3.244 1.00 91.00 108 SER A C 1
ATOM 870 O O . SER A 1 108 ? -0.814 6.279 4.006 1.00 91.00 108 SER A O 1
ATOM 872 N N . ILE A 1 109 ? 0.943 7.523 3.353 1.00 92.25 109 ILE A N 1
ATOM 873 C CA . ILE A 1 109 ? 1.852 7.054 4.405 1.00 92.25 109 ILE A CA 1
ATOM 874 C C . ILE A 1 109 ? 1.413 7.590 5.769 1.00 92.25 109 ILE A C 1
ATOM 876 O O . ILE A 1 109 ? 1.395 6.841 6.739 1.00 92.25 109 ILE A O 1
ATOM 880 N N . GLU A 1 110 ? 1.062 8.873 5.855 1.00 91.88 110 GLU A N 1
ATOM 881 C CA . GLU A 1 110 ? 0.603 9.495 7.099 1.00 91.88 110 GLU A CA 1
ATOM 882 C C . GLU A 1 110 ? -0.729 8.907 7.563 1.00 91.88 110 GLU A C 1
ATOM 884 O O . GLU A 1 110 ? -0.852 8.586 8.740 1.00 91.88 110 GLU A O 1
ATOM 889 N N . HIS A 1 111 ? -1.678 8.688 6.648 1.00 90.94 111 HIS A N 1
ATOM 890 C CA . HIS A 1 111 ? -2.938 7.995 6.926 1.00 90.94 111 HIS A CA 1
ATOM 891 C C . HIS A 1 111 ? -2.680 6.627 7.548 1.00 90.94 111 HIS A C 1
ATOM 893 O O . HIS A 1 111 ? -3.137 6.373 8.657 1.00 90.94 111 HIS A O 1
ATOM 899 N N . LEU A 1 112 ? -1.876 5.785 6.883 1.00 91.25 112 LEU A N 1
ATOM 900 C CA . LEU A 1 112 ? -1.533 4.468 7.413 1.00 91.25 112 LEU A CA 1
ATOM 901 C C . LEU A 1 112 ? -0.900 4.591 8.802 1.00 91.25 112 LEU A C 1
ATOM 903 O O . LEU A 1 112 ? -1.405 4.001 9.744 1.00 91.25 112 LEU A O 1
ATOM 907 N N . LEU A 1 113 ? 0.173 5.372 8.949 1.00 91.12 113 LEU A N 1
ATOM 908 C CA . LEU A 1 113 ? 0.920 5.464 10.206 1.00 91.12 113 LEU A CA 1
ATOM 909 C C . LEU A 1 113 ? 0.102 6.042 11.366 1.00 91.12 113 LEU A C 1
ATOM 911 O O . LEU A 1 113 ? 0.338 5.647 12.504 1.00 91.12 113 LEU A O 1
ATOM 915 N N . ASN A 1 114 ? -0.830 6.958 11.100 1.00 90.62 114 ASN A N 1
ATOM 916 C CA . ASN A 1 114 ? -1.738 7.485 12.116 1.00 90.62 114 ASN A CA 1
ATOM 917 C C . ASN A 1 114 ? -2.733 6.409 12.552 1.00 90.62 114 ASN A C 1
ATOM 919 O O . ASN A 1 114 ? -2.871 6.155 13.747 1.00 90.62 114 ASN A O 1
ATOM 923 N N . GLU A 1 115 ? -3.354 5.736 11.582 1.00 89.94 115 GLU A N 1
ATOM 924 C CA . GLU A 1 115 ? -4.323 4.664 11.814 1.00 89.94 115 GLU A CA 1
ATOM 925 C C . GLU A 1 115 ? -3.726 3.439 12.501 1.00 89.94 115 GLU A C 1
ATOM 927 O O . GLU A 1 115 ? -4.477 2.687 13.099 1.00 89.94 115 GLU A O 1
ATOM 932 N N . VAL A 1 116 ? -2.410 3.223 12.420 1.00 88.62 116 VAL A N 1
ATOM 933 C CA . VAL A 1 116 ? -1.737 2.090 13.077 1.00 88.62 116 VAL A CA 1
ATOM 934 C C . VAL A 1 116 ? -0.875 2.505 14.266 1.00 88.62 116 VAL A C 1
ATOM 936 O O . VAL A 1 116 ? -0.163 1.679 14.834 1.00 88.62 116 VAL A O 1
ATOM 939 N N . SER A 1 117 ? -0.901 3.785 14.639 1.00 86.75 117 SER A N 1
ATOM 940 C CA . SER A 1 117 ? 0.018 4.346 15.634 1.00 86.75 117 SER A CA 1
ATOM 941 C C . SER A 1 117 ? -0.068 3.643 16.991 1.00 86.75 117 SER A C 1
ATOM 943 O O . SER A 1 117 ? 0.969 3.398 17.604 1.00 86.75 117 SER A O 1
ATOM 945 N N . GLU A 1 118 ? -1.272 3.243 17.406 1.00 82.75 118 GLU A N 1
ATOM 946 C CA . GLU A 1 118 ? -1.524 2.511 18.654 1.00 82.75 118 GLU A CA 1
ATOM 947 C C . GLU A 1 118 ? -0.924 1.094 18.655 1.00 82.75 118 GLU A C 1
ATOM 949 O O . GLU A 1 118 ? -0.595 0.577 19.714 1.00 82.75 118 GLU A O 1
ATOM 954 N N . TRP A 1 119 ? -0.707 0.492 17.481 1.00 81.25 119 TRP A N 1
ATOM 955 C CA . TRP A 1 119 ? -0.160 -0.863 17.323 1.00 81.25 119 TRP A CA 1
ATOM 956 C C . TRP A 1 119 ? 1.350 -0.884 17.035 1.00 81.25 119 TRP A C 1
ATOM 958 O O . TRP A 1 119 ? 1.972 -1.939 17.007 1.00 81.25 119 TRP A O 1
ATOM 968 N N . ILE A 1 120 ? 1.951 0.281 16.775 1.00 73.69 120 ILE A N 1
ATOM 969 C CA . ILE A 1 120 ? 3.375 0.445 16.436 1.00 73.69 120 ILE A CA 1
ATOM 970 C C . ILE A 1 120 ? 4.258 0.720 17.679 1.00 73.69 120 ILE A C 1
ATOM 972 O O . ILE A 1 120 ? 5.496 0.747 17.576 1.00 73.69 120 ILE A O 1
ATOM 976 N N . LEU A 1 121 ? 3.633 1.006 18.827 1.00 60.81 121 LEU A N 1
ATOM 977 C CA . LEU A 1 121 ? 4.282 1.519 20.039 1.00 60.81 121 LEU A CA 1
ATOM 978 C C . LEU A 1 121 ? 4.632 0.462 21.100 1.00 60.81 121 LEU A C 1
ATOM 980 O O . LEU A 1 121 ? 5.108 0.859 22.163 1.00 60.81 121 LEU A O 1
ATOM 984 N N . ASP A 1 122 ? 4.500 -0.826 20.784 1.00 50.50 122 ASP A N 1
ATOM 985 C CA . ASP A 1 122 ? 5.063 -1.924 21.586 1.00 50.50 122 ASP A CA 1
ATOM 986 C C . ASP A 1 122 ? 6.490 -2.301 21.141 1.00 50.50 122 ASP A C 1
ATOM 988 O O . ASP A 1 122 ? 6.744 -2.411 19.915 1.00 50.50 122 ASP A O 1
#

Nearest PDB structures (foldseek):
  4b8x-assembly1_B  TM=4.731E-01  e=6.954E-01  Streptomyces coelicolor
  4fx0-assembly1_B  TM=4.043E-01  e=6.954E-01  Mycobacterium tuberculosis
  6c28-assembly2_B  TM=4.720E-01  e=1.726E+00  Rhodopseudomonas palustris CGA009
  1lnw-assembly3_F  TM=3.374E-01  e=6.570E-01  Pseudomonas aeruginosa

Radius of gyration: 13.23 Å; Cα contacts (8 Å, |Δi|>4): 157; chains: 1; bounding box: 33×30×38 Å

pLDDT: mean 85.56, std 9.29, range [50.5, 95.06]

Foldseek 3Di:
DVLCVVCVVVLCLQWDQDQLRDIDGNDDDPPPVLLVVLSRLLSLLVSVVVVNDPDSADAPVNQVPDPPDDPVNVVVSQVVCCPPVQQQWDQDPRGIHGDPPSVSSNSSSCVSCVVCVVVSPD

Mean predicted aligned error: 4.92 Å

Secondary structure (DSSP, 8-state):
-HHHHHHHHHHTTTEEE-TTS-EEE----TT-HHHHHHHHHHHHHHHHHHTS-S-SSBPHHHHHSSTT--HHHHHHHHHHHTSTTT--EEE-SSSEEE--SHHHHHHHHHHHHHHTGGGS--

Solvent-accessible surface area (backbone atoms only — not comparable to full-atom values): 6914 Å² total; per-residue (Å²): 102,76,66,56,67,75,43,40,86,62,46,60,61,42,28,43,67,46,91,84,31,50,67,44,76,67,55,86,57,90,95,35,66,60,57,52,51,50,47,52,27,48,32,35,36,46,20,26,65,74,66,46,36,98,48,36,47,46,32,70,65,65,53,60,71,38,85,95,46,50,75,65,58,48,50,54,45,52,54,61,37,42,35,89,91,64,39,30,39,39,83,57,100,67,26,40,20,53,24,79,53,70,69,37,38,48,50,45,52,50,51,50,52,61,77,40,43,87,77,66,75,119

Sequence (122 aa):
MRVFRRYEAKLTKVVKVLDNGEVVLLLEIPGREDLSLMALLLGRAYSFALGHSGSPALTPEELQDLPDFDKEKLKKILDRYRHPSERLIVRTSRGYSVNLQQSKLQESIEHLLNEVSEWILD